Protein AF-Q2H032-F1 (afdb_monomer_lite)

pLDDT: mean 88.61, std 11.23, range [40.84, 98.44]

Foldseek 3Di:
DLCPPHDPLLVVVLVCLLVQCALALLNCVVVCVPVRPDQCDPQRPGGGHLCCLQAPRPQQAVLPDHPNPQPHDPVSVNVLSSSPDPVSVVVSCVSSLCVQSSVRHPVCVVVNVVVVVVVVVVD

Secondary structure (DSSP, 8-state):
-TTTT--HHHHHHHHHHHHT-SSSHHHHHHTT-TT---SB-TTSSSB--HHIIIII-SS--TTS---GGG--SHHHHHHHHHT-SHHHHHHHHHHHHHHHHTSS-GGGHHHHHHHHHHHHTT-

Organism: Chaetomium globosum (strain ATCC 6205 / CBS 148.51 / DSM 1962 / NBRC 6347 / NRRL 1970) (NCBI:txid306901)

Radius of gyration: 14.38 Å; chains: 1; bounding box: 33×38×35 Å

Sequence (123 aa):
MRHEGLTKAQSSLLSQARIGDIGLRDYLFRVKVPEVRTPYCECGRGRETVEHLVVWCPDPPLQRPWDGREIRSHRDLQTVLRGVGARSRRFVRKVLGWLMDSGRLLEYR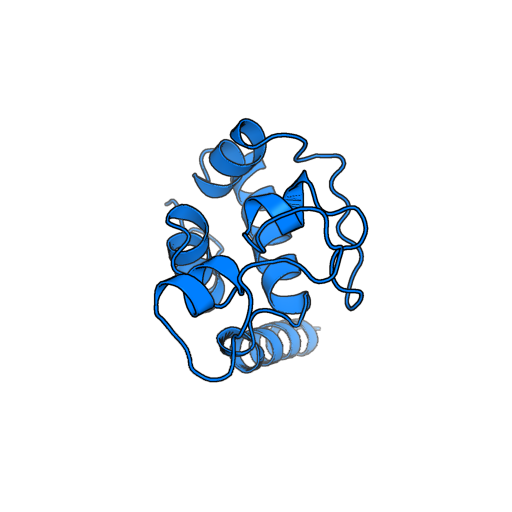LARRLELETVDGEG

Structure (mmCIF, N/CA/C/O backbone):
data_AF-Q2H032-F1
#
_entry.id   AF-Q2H032-F1
#
loop_
_atom_site.group_PDB
_atom_site.id
_atom_site.type_symbol
_atom_site.label_atom_id
_atom_site.label_alt_id
_atom_site.label_comp_id
_atom_site.label_asym_id
_atom_site.label_entity_id
_atom_site.label_seq_id
_atom_site.pdbx_PDB_ins_code
_atom_site.Cartn_x
_atom_site.Cartn_y
_atom_site.Cartn_z
_atom_site.occupancy
_atom_site.B_iso_or_equiv
_atom_site.auth_seq_id
_atom_site.auth_comp_id
_atom_site.auth_asym_id
_atom_site.auth_atom_id
_atom_site.pdbx_PDB_model_num
ATOM 1 N N . MET A 1 1 ? 6.280 9.856 19.117 1.00 56.94 1 MET A N 1
ATOM 2 C CA . MET A 1 1 ? 6.806 8.490 18.817 1.00 56.94 1 MET A CA 1
ATOM 3 C C . MET A 1 1 ? 6.450 8.106 17.369 1.00 56.94 1 MET A C 1
ATOM 5 O O . MET A 1 1 ? 5.429 8.571 16.888 1.00 56.94 1 MET A O 1
ATOM 9 N N . ARG A 1 2 ? 7.242 7.300 16.631 1.00 69.38 2 ARG A N 1
ATOM 10 C CA . ARG A 1 2 ? 6.998 6.996 15.186 1.00 69.38 2 ARG A CA 1
ATOM 11 C C . ARG A 1 2 ? 5.672 6.272 14.882 1.00 69.38 2 ARG A C 1
ATOM 13 O O . ARG A 1 2 ? 5.240 6.269 13.736 1.00 69.38 2 ARG A O 1
ATOM 20 N N . HIS A 1 3 ? 5.060 5.681 15.904 1.00 81.94 3 HIS A N 1
ATOM 21 C CA . HIS A 1 3 ? 3.809 4.918 15.846 1.00 81.94 3 HIS A CA 1
ATOM 22 C C . HIS A 1 3 ? 2.633 5.656 16.501 1.00 81.94 3 HIS A C 1
ATOM 24 O O . HIS A 1 3 ? 1.559 5.100 16.685 1.00 81.94 3 HIS A O 1
ATOM 30 N N . GLU A 1 4 ? 2.839 6.910 16.895 1.00 81.56 4 GLU A N 1
ATOM 31 C CA . GLU A 1 4 ? 1.847 7.689 17.626 1.00 81.56 4 GLU A CA 1
ATOM 32 C C . G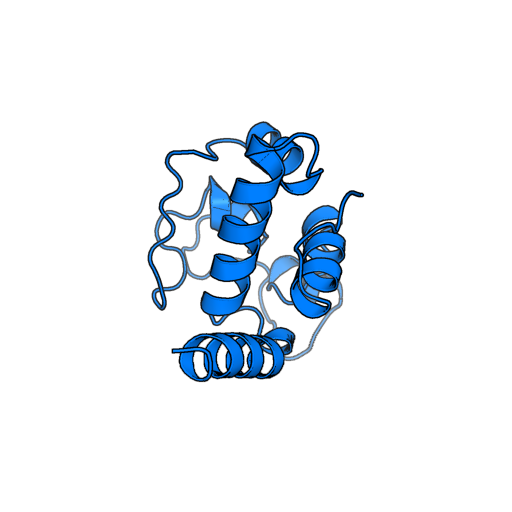LU A 1 4 ? 0.594 7.924 16.777 1.00 81.56 4 GLU A C 1
ATOM 34 O O . GLU A 1 4 ? 0.669 8.434 15.655 1.00 81.56 4 GLU A O 1
ATOM 39 N N . GLY A 1 5 ? -0.551 7.519 17.325 1.00 84.94 5 GLY A N 1
ATOM 40 C CA . GLY A 1 5 ? -1.840 7.544 16.644 1.00 84.94 5 GLY A CA 1
ATOM 41 C C . GLY A 1 5 ? -2.071 6.388 15.666 1.00 84.94 5 GLY A C 1
ATOM 42 O O . GLY A 1 5 ? -3.137 6.347 15.066 1.00 84.94 5 GLY A O 1
ATOM 43 N N . LEU A 1 6 ? -1.131 5.459 15.481 1.00 91.50 6 LEU A N 1
ATOM 44 C CA . LEU A 1 6 ? -1.364 4.267 14.664 1.00 91.50 6 LEU A CA 1
ATOM 45 C C . LEU A 1 6 ? -1.976 3.148 15.503 1.00 91.50 6 LEU A C 1
ATOM 47 O O . LEU A 1 6 ? -1.592 2.938 16.653 1.00 91.50 6 LEU A O 1
ATOM 51 N N . THR A 1 7 ? -2.868 2.370 14.896 1.00 92.94 7 THR A N 1
ATOM 52 C CA . THR A 1 7 ? -3.306 1.099 15.483 1.00 92.94 7 THR A CA 1
ATOM 53 C C . THR A 1 7 ? -2.143 0.099 15.529 1.00 92.94 7 THR A C 1
ATOM 55 O O . THR A 1 7 ? -1.088 0.292 14.906 1.00 92.94 7 THR A O 1
ATOM 58 N N . LYS A 1 8 ? -2.318 -1.015 16.252 1.00 92.94 8 LYS A N 1
ATOM 59 C CA . LYS A 1 8 ? -1.331 -2.111 16.245 1.00 92.94 8 LYS A CA 1
ATOM 60 C C . LYS A 1 8 ? -1.113 -2.657 14.831 1.00 92.94 8 LYS A C 1
ATOM 62 O O . LYS A 1 8 ? 0.031 -2.850 14.421 1.00 92.94 8 LYS A O 1
ATOM 67 N N . ALA A 1 9 ? -2.195 -2.841 14.075 1.00 94.88 9 ALA A N 1
ATOM 68 C CA . ALA A 1 9 ? -2.143 -3.322 12.701 1.00 94.88 9 ALA A CA 1
ATOM 69 C C . ALA A 1 9 ? -1.412 -2.334 11.782 1.00 94.88 9 ALA A C 1
ATOM 71 O O . ALA A 1 9 ? -0.496 -2.728 11.066 1.00 94.88 9 ALA A O 1
ATOM 72 N N . GLN A 1 10 ? -1.722 -1.039 11.876 1.00 95.12 10 GLN A N 1
ATOM 73 C CA . GLN A 1 10 ? -1.020 0.005 11.125 1.00 95.12 10 GLN A CA 1
ATOM 74 C C . GLN A 1 10 ? 0.466 0.080 11.488 1.00 95.12 10 GLN A C 1
ATOM 76 O O . GLN A 1 10 ? 1.315 0.253 10.618 1.00 95.12 10 GLN A O 1
ATOM 81 N N . SER A 1 11 ? 0.805 -0.082 12.766 1.00 95.19 11 SER A N 1
ATOM 82 C CA . SER A 1 11 ? 2.197 -0.092 13.220 1.00 95.19 11 SER A CA 1
ATOM 83 C C . SER A 1 11 ? 2.986 -1.279 12.669 1.00 95.19 11 SER A C 1
ATOM 85 O O . SER A 1 11 ? 4.134 -1.104 12.262 1.00 95.19 11 SER A O 1
ATOM 87 N N . SER A 1 12 ? 2.370 -2.462 12.627 1.00 95.81 12 SER A N 1
ATOM 88 C CA . SER A 1 12 ? 2.934 -3.656 11.990 1.00 95.81 12 SER A CA 1
ATOM 89 C C . SER A 1 12 ? 3.121 -3.440 10.485 1.00 95.81 12 SER A C 1
ATOM 91 O O . SER A 1 12 ? 4.234 -3.605 9.979 1.00 95.81 12 SER A O 1
ATOM 93 N N . LEU A 1 13 ? 2.078 -2.961 9.801 1.00 96.75 13 LEU A N 1
ATOM 94 C CA . LEU A 1 13 ? 2.101 -2.703 8.363 1.00 96.75 13 LEU A CA 1
ATOM 95 C C . LEU A 1 13 ? 3.165 -1.668 7.983 1.00 96.75 13 LEU A C 1
ATOM 97 O O . LEU A 1 13 ? 3.866 -1.834 6.991 1.00 96.75 13 LEU A O 1
ATOM 101 N N . LEU A 1 14 ? 3.341 -0.618 8.789 1.00 96.12 14 LEU A N 1
ATOM 102 C CA . LEU A 1 14 ? 4.376 0.392 8.567 1.00 96.12 14 LEU A CA 1
ATOM 103 C C . LEU A 1 14 ? 5.785 -0.205 8.583 1.00 96.12 14 LEU A C 1
ATOM 105 O O . LEU A 1 14 ? 6.627 0.183 7.773 1.00 96.12 14 LEU A O 1
ATOM 109 N N . SER A 1 15 ? 6.055 -1.121 9.512 1.00 95.62 15 SER A N 1
ATOM 110 C CA . SER A 1 15 ? 7.352 -1.791 9.608 1.00 95.62 15 SER A CA 1
ATOM 111 C C . SER A 1 15 ? 7.613 -2.657 8.377 1.00 95.62 15 SER A C 1
ATOM 113 O O . SER A 1 15 ? 8.673 -2.528 7.769 1.00 95.62 15 SER A O 1
ATOM 115 N N . GLN A 1 16 ? 6.626 -3.452 7.961 1.00 97.00 16 GLN A N 1
ATOM 116 C CA . GLN A 1 16 ? 6.706 -4.297 6.765 1.00 97.00 16 GLN A CA 1
ATOM 117 C C . GLN A 1 16 ? 6.857 -3.473 5.478 1.00 97.00 16 GLN A C 1
ATOM 119 O O . GLN A 1 16 ? 7.734 -3.744 4.661 1.00 97.00 16 GLN A O 1
ATOM 124 N N . ALA A 1 17 ? 6.072 -2.402 5.327 1.00 96.62 17 ALA A N 1
ATOM 125 C CA . ALA A 1 17 ? 6.115 -1.520 4.164 1.00 96.62 17 ALA A CA 1
ATOM 126 C C . ALA A 1 17 ? 7.467 -0.806 3.994 1.00 96.62 17 ALA A C 1
ATOM 128 O O . ALA A 1 17 ? 7.870 -0.523 2.868 1.00 96.62 17 ALA A O 1
ATOM 129 N N . ARG A 1 18 ? 8.182 -0.516 5.092 1.00 95.06 18 ARG A N 1
ATOM 130 C CA . ARG A 1 18 ? 9.516 0.111 5.047 1.00 95.06 18 ARG A CA 1
ATOM 131 C C . ARG A 1 18 ? 10.590 -0.814 4.489 1.00 95.06 18 ARG A C 1
ATOM 133 O O . ARG A 1 18 ? 11.471 -0.336 3.782 1.00 95.06 18 ARG A O 1
ATOM 140 N N . ILE A 1 19 ? 10.545 -2.091 4.857 1.00 94.88 19 ILE A N 1
ATOM 141 C CA . ILE A 1 19 ? 11.573 -3.071 4.479 1.00 94.88 19 ILE A CA 1
ATOM 142 C C . ILE A 1 19 ? 11.197 -3.853 3.216 1.00 94.88 19 ILE A C 1
ATOM 144 O O . ILE A 1 19 ? 12.069 -4.404 2.555 1.00 94.88 19 ILE A O 1
ATOM 148 N N . GLY A 1 20 ? 9.914 -3.856 2.844 1.00 95.62 20 GLY A N 1
ATOM 149 C CA . GLY A 1 20 ? 9.411 -4.580 1.678 1.00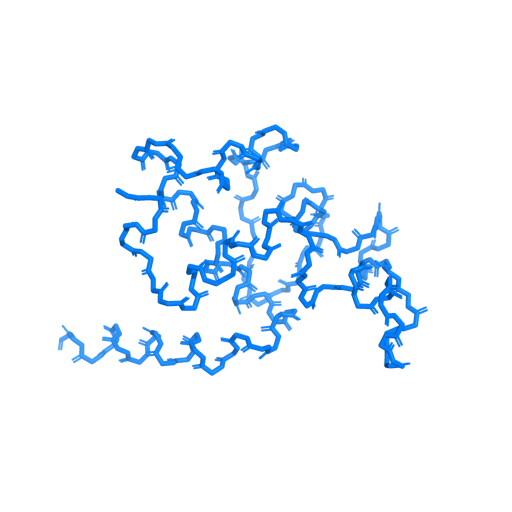 95.62 20 GLY A CA 1
ATOM 150 C C . GLY A 1 20 ? 9.192 -6.075 1.921 1.00 95.62 20 GLY A C 1
ATOM 151 O O . GLY A 1 20 ? 9.071 -6.821 0.952 1.00 95.62 20 GLY A O 1
ATOM 152 N N . ASP A 1 21 ? 9.136 -6.505 3.184 1.00 97.06 21 ASP A N 1
ATOM 153 C CA . ASP A 1 21 ? 8.757 -7.859 3.603 1.00 97.06 21 ASP A CA 1
ATOM 154 C C . ASP A 1 21 ? 7.284 -7.835 4.024 1.00 97.06 21 ASP A C 1
ATOM 156 O O . ASP A 1 21 ? 6.943 -7.661 5.194 1.00 97.06 21 ASP A O 1
ATOM 160 N N . ILE A 1 22 ? 6.407 -7.888 3.027 1.00 97.31 22 ILE A N 1
ATOM 161 C CA . ILE A 1 22 ? 4.970 -7.607 3.128 1.00 97.31 22 ILE A CA 1
ATOM 162 C C . ILE A 1 22 ? 4.203 -8.525 2.171 1.00 97.31 22 ILE A C 1
ATOM 164 O O . ILE A 1 22 ? 4.780 -8.947 1.175 1.00 97.31 22 ILE A O 1
ATOM 168 N N . GLY A 1 23 ? 2.917 -8.803 2.405 1.00 96.69 23 GLY A N 1
ATOM 169 C CA . GLY A 1 23 ? 2.073 -9.684 1.581 1.00 96.69 23 GLY A CA 1
ATOM 170 C C . GLY A 1 23 ? 1.785 -9.248 0.132 1.00 96.69 23 GLY A C 1
ATOM 171 O O . GLY A 1 23 ? 0.725 -9.558 -0.396 1.00 96.69 23 GLY A O 1
ATOM 172 N N . LEU A 1 24 ? 2.696 -8.535 -0.533 1.00 97.06 24 LEU A N 1
ATOM 173 C CA . LEU A 1 24 ? 2.613 -8.197 -1.956 1.00 97.06 24 LEU A CA 1
ATOM 174 C C . LEU A 1 24 ? 3.390 -9.199 -2.813 1.00 97.06 24 LEU A C 1
ATOM 176 O O . LEU A 1 24 ? 4.350 -9.826 -2.349 1.00 97.06 24 LEU A O 1
ATOM 180 N N . ARG A 1 25 ? 3.012 -9.326 -4.092 1.00 97.44 25 ARG A N 1
ATOM 181 C CA . ARG A 1 25 ? 3.559 -10.371 -4.976 1.00 97.44 25 ARG A CA 1
ATOM 182 C C . ARG A 1 25 ? 5.076 -10.344 -5.090 1.00 97.44 25 ARG A C 1
ATOM 184 O O . ARG A 1 25 ? 5.669 -11.413 -5.197 1.00 97.44 25 ARG A O 1
ATOM 191 N N . ASP A 1 26 ? 5.715 -9.172 -5.045 1.00 98.31 26 ASP A N 1
ATOM 192 C CA . ASP A 1 26 ? 7.176 -9.086 -5.120 1.00 98.31 26 ASP A CA 1
ATOM 193 C C . ASP A 1 26 ? 7.872 -9.899 -4.018 1.00 98.31 26 ASP A C 1
ATOM 195 O O . ASP A 1 26 ? 8.755 -10.715 -4.299 1.00 98.31 26 ASP A O 1
ATOM 199 N N . TYR A 1 27 ? 7.442 -9.699 -2.771 1.00 98.44 27 TYR A N 1
ATOM 200 C CA . TYR A 1 27 ? 7.983 -10.407 -1.618 1.00 98.44 27 TYR A CA 1
ATOM 201 C C . TYR A 1 27 ? 7.561 -11.870 -1.613 1.00 98.44 27 TYR A C 1
ATOM 203 O O . TYR A 1 27 ? 8.409 -12.747 -1.473 1.00 98.44 27 TYR A O 1
ATOM 211 N N . LEU A 1 28 ? 6.267 -12.140 -1.808 1.00 98.00 28 LEU A N 1
ATOM 212 C CA . LEU A 1 28 ? 5.732 -13.501 -1.766 1.00 98.00 28 LEU A CA 1
ATOM 213 C C . LEU A 1 28 ? 6.392 -14.399 -2.823 1.00 98.00 28 LEU A C 1
ATOM 215 O O . LEU A 1 28 ? 6.733 -15.546 -2.540 1.00 98.00 28 LEU A O 1
ATOM 219 N N . PHE A 1 29 ? 6.666 -13.858 -4.012 1.00 98.38 29 PHE A N 1
ATOM 220 C CA . PHE A 1 29 ? 7.443 -14.546 -5.039 1.00 98.38 29 PHE A CA 1
ATOM 221 C C . PHE A 1 29 ? 8.904 -14.757 -4.612 1.00 98.38 29 PHE A C 1
ATOM 223 O O . PHE A 1 29 ? 9.440 -15.852 -4.774 1.00 98.38 29 PHE A O 1
ATOM 230 N N . ARG A 1 30 ? 9.553 -13.734 -4.029 1.00 98.19 30 ARG A N 1
ATOM 231 C CA . ARG A 1 30 ? 10.938 -13.813 -3.520 1.00 98.19 30 ARG A CA 1
ATOM 232 C C . ARG A 1 30 ? 11.108 -14.938 -2.494 1.00 98.19 30 ARG A C 1
ATOM 234 O O . ARG A 1 30 ? 12.116 -15.639 -2.538 1.00 98.19 30 ARG A O 1
ATOM 241 N N . VAL A 1 31 ? 10.124 -15.133 -1.614 1.00 98.00 31 VAL A N 1
ATOM 242 C CA . VAL A 1 31 ? 10.121 -16.211 -0.606 1.00 98.00 31 VAL A CA 1
ATOM 243 C C . VAL A 1 31 ? 9.463 -17.511 -1.087 1.00 98.00 31 VAL A C 1
ATOM 245 O O . VAL A 1 31 ? 9.338 -18.449 -0.307 1.00 98.00 31 VAL A O 1
ATOM 248 N N . LYS A 1 32 ? 9.110 -17.604 -2.376 1.00 97.94 32 LYS A N 1
ATOM 249 C CA . LYS A 1 32 ? 8.598 -18.813 -3.043 1.00 97.94 32 LYS A CA 1
ATOM 250 C C . LYS A 1 32 ? 7.269 -19.339 -2.482 1.00 97.94 32 LYS A C 1
ATOM 252 O O . LYS A 1 32 ? 7.094 -20.550 -2.360 1.00 97.94 32 LYS A O 1
ATOM 257 N N . VAL A 1 33 ? 6.322 -18.448 -2.177 1.00 97.56 33 VAL A N 1
ATOM 258 C CA . VAL A 1 33 ? 4.940 -18.855 -1.863 1.00 97.56 33 VAL A CA 1
ATOM 259 C C . VAL A 1 33 ? 4.335 -19.592 -3.073 1.00 97.56 33 VAL A C 1
ATOM 261 O O . VAL A 1 33 ? 4.278 -18.990 -4.150 1.00 97.56 33 VAL A O 1
ATOM 264 N N . PRO A 1 34 ? 3.895 -20.862 -2.940 1.00 96.56 34 PRO A N 1
ATOM 265 C CA . PRO A 1 34 ? 3.491 -21.701 -4.078 1.00 96.56 34 PRO A CA 1
ATOM 266 C C . PRO A 1 34 ? 2.397 -21.102 -4.975 1.00 96.56 34 PRO A C 1
ATOM 268 O O . PRO A 1 34 ? 2.408 -21.288 -6.193 1.00 96.56 34 PRO A O 1
ATOM 271 N N . GLU A 1 35 ? 1.459 -20.361 -4.391 1.00 95.94 35 GLU A N 1
ATOM 272 C CA . GLU A 1 35 ? 0.328 -19.745 -5.086 1.00 95.94 35 GLU A CA 1
ATOM 273 C C . GLU A 1 35 ? 0.741 -18.503 -5.898 1.00 95.94 35 GLU A C 1
ATOM 275 O O . GLU A 1 35 ? 0.044 -18.101 -6.835 1.00 95.94 35 GLU A O 1
ATOM 280 N N . VAL A 1 36 ? 1.893 -17.898 -5.588 1.00 96.81 36 VAL A N 1
ATOM 281 C CA . VAL A 1 36 ? 2.379 -16.673 -6.233 1.00 96.81 36 VAL A CA 1
ATOM 282 C C . VAL A 1 36 ? 3.374 -17.017 -7.335 1.00 96.81 36 VAL A C 1
ATOM 284 O O . VAL A 1 36 ? 4.573 -17.163 -7.121 1.00 96.81 36 VAL A O 1
ATOM 287 N N . ARG A 1 37 ? 2.869 -17.094 -8.567 1.00 97.12 37 ARG A N 1
ATOM 288 C CA . ARG A 1 37 ? 3.656 -17.493 -9.751 1.00 97.12 37 ARG A CA 1
ATOM 289 C C . ARG A 1 37 ? 4.464 -16.371 -10.402 1.00 97.12 37 ARG A C 1
ATOM 291 O O . ARG A 1 37 ? 5.245 -16.627 -11.310 1.00 97.12 37 ARG A O 1
ATOM 298 N N . THR A 1 38 ? 4.241 -15.124 -10.002 1.00 97.50 38 THR A N 1
ATOM 299 C CA . THR A 1 38 ? 4.866 -13.952 -10.624 1.00 97.50 38 THR A CA 1
ATOM 300 C C . THR A 1 38 ? 5.014 -12.823 -9.608 1.00 97.50 38 THR A C 1
ATOM 302 O O . THR A 1 38 ? 4.072 -12.601 -8.843 1.00 97.50 38 THR A O 1
ATOM 305 N N . PRO A 1 39 ? 6.143 -12.083 -9.609 1.00 98.00 39 PRO A N 1
ATOM 306 C CA . PRO A 1 39 ? 6.324 -10.910 -8.758 1.00 98.00 39 PRO A CA 1
ATOM 307 C C . PRO A 1 39 ? 5.639 -9.657 -9.321 1.00 98.00 39 PRO A C 1
ATOM 309 O O . PRO A 1 39 ? 5.651 -8.612 -8.671 1.00 98.00 39 PRO A O 1
ATOM 312 N N . TYR A 1 40 ? 5.122 -9.714 -10.550 1.00 97.44 40 TYR A N 1
ATOM 313 C CA . TYR A 1 40 ? 4.610 -8.549 -11.264 1.00 97.44 40 TYR A CA 1
ATOM 314 C C . TYR A 1 40 ? 3.208 -8.160 -10.804 1.00 97.44 40 TYR A C 1
ATOM 316 O O . TYR A 1 40 ? 2.369 -9.016 -10.518 1.00 97.44 40 TYR A O 1
ATOM 324 N N . CYS A 1 41 ? 2.968 -6.851 -10.756 1.00 95.25 41 CYS A N 1
ATOM 325 C CA . CYS A 1 41 ? 1.639 -6.296 -10.560 1.00 95.25 41 CYS A CA 1
ATOM 326 C C . CYS A 1 41 ? 0.760 -6.608 -11.775 1.00 95.25 41 CYS A C 1
ATOM 328 O O . CYS A 1 41 ? 1.241 -6.677 -12.908 1.00 95.25 41 CYS A O 1
ATOM 330 N N . GLU A 1 42 ? -0.542 -6.746 -11.544 1.00 92.00 42 GLU A N 1
ATOM 331 C CA . GLU A 1 42 ? -1.529 -7.019 -12.595 1.00 92.00 42 GLU A CA 1
ATOM 332 C C . GLU A 1 42 ? -1.620 -5.902 -13.642 1.00 92.00 42 GLU A C 1
ATOM 334 O O . GLU A 1 42 ? -1.984 -6.172 -14.780 1.00 92.00 42 GLU A O 1
ATOM 339 N N . CYS A 1 43 ? -1.192 -4.677 -13.313 1.00 92.00 43 CYS A N 1
ATOM 340 C CA . CYS A 1 43 ? -1.096 -3.585 -14.284 1.00 92.00 43 CYS A CA 1
ATOM 341 C C . CYS A 1 43 ? 0.001 -3.803 -15.353 1.00 92.00 43 CYS A C 1
ATOM 343 O O . CYS A 1 43 ? 0.093 -3.036 -16.311 1.00 92.00 43 CYS A O 1
ATOM 345 N N . GLY A 1 44 ? 0.889 -4.790 -15.164 1.00 93.31 44 GLY A N 1
ATOM 346 C CA . GLY A 1 44 ? 1.948 -5.163 -16.105 1.00 93.31 44 GLY A CA 1
ATOM 347 C C . GLY A 1 44 ? 3.159 -4.222 -16.167 1.00 93.31 44 GLY A C 1
ATOM 348 O O . GLY A 1 44 ? 4.084 -4.483 -16.930 1.00 93.31 44 GLY A O 1
ATOM 349 N N . ARG A 1 45 ? 3.201 -3.137 -15.378 1.00 94.12 45 ARG A N 1
ATOM 350 C CA . ARG A 1 45 ? 4.254 -2.101 -15.479 1.00 94.12 45 ARG A CA 1
ATOM 351 C C . ARG A 1 45 ? 5.427 -2.256 -14.513 1.00 94.12 45 ARG A C 1
ATOM 353 O O . ARG A 1 45 ? 6.378 -1.484 -14.584 1.00 94.12 45 ARG A O 1
ATOM 360 N N . GLY A 1 46 ? 5.373 -3.214 -13.593 1.00 95.88 46 GLY A N 1
ATOM 361 C CA . GLY A 1 46 ? 6.434 -3.400 -12.609 1.00 95.88 46 GLY A CA 1
ATOM 362 C C . GLY A 1 46 ? 6.159 -4.519 -11.618 1.00 95.88 46 GLY A C 1
ATOM 363 O O . GLY A 1 46 ? 5.106 -5.157 -11.643 1.00 95.88 46 GLY A O 1
ATOM 364 N N . ARG A 1 47 ? 7.137 -4.764 -10.742 1.00 97.69 47 ARG A N 1
ATOM 365 C CA . ARG A 1 47 ? 6.990 -5.680 -9.604 1.00 97.69 47 ARG A CA 1
ATOM 366 C C . ARG A 1 47 ? 6.015 -5.075 -8.597 1.00 97.69 47 ARG A C 1
ATOM 368 O O . ARG A 1 47 ? 6.035 -3.867 -8.375 1.00 97.69 47 ARG A O 1
ATOM 375 N N . GLU A 1 48 ? 5.155 -5.891 -8.002 1.00 97.12 48 GLU A N 1
ATOM 376 C CA . GLU A 1 48 ? 4.161 -5.415 -7.042 1.00 97.12 48 GLU A CA 1
ATOM 377 C C . GLU A 1 48 ? 4.815 -5.141 -5.682 1.00 97.12 48 GLU A C 1
ATOM 379 O O . GLU A 1 48 ? 4.913 -6.016 -4.824 1.00 97.12 48 GLU A O 1
ATOM 384 N N . THR A 1 49 ? 5.287 -3.910 -5.503 1.00 97.50 49 THR A N 1
ATOM 385 C CA . THR A 1 49 ? 5.820 -3.380 -4.243 1.00 97.50 49 THR A CA 1
ATOM 386 C C . THR A 1 49 ? 4.927 -2.254 -3.723 1.00 97.50 49 THR A C 1
ATOM 388 O O . THR A 1 49 ? 4.109 -1.710 -4.466 1.00 97.50 49 THR A O 1
ATOM 391 N N . VAL A 1 50 ? 5.107 -1.845 -2.461 1.00 96.19 50 VAL A N 1
ATOM 392 C CA . VAL A 1 50 ? 4.420 -0.655 -1.918 1.00 96.19 50 VAL A CA 1
ATOM 393 C C . VAL A 1 50 ? 4.734 0.574 -2.767 1.00 96.19 50 VAL A C 1
ATOM 395 O O . VAL A 1 50 ? 3.843 1.356 -3.079 1.00 96.19 50 VAL A O 1
ATOM 398 N N . GLU A 1 51 ? 5.991 0.719 -3.186 1.00 95.88 51 GLU A N 1
ATOM 399 C CA . GLU A 1 51 ? 6.408 1.799 -4.073 1.00 95.88 51 GLU A CA 1
ATOM 400 C C . GLU A 1 51 ? 5.680 1.757 -5.408 1.00 95.88 51 GLU A C 1
ATOM 402 O O . GLU A 1 51 ? 5.144 2.774 -5.837 1.00 95.88 51 GLU A O 1
ATOM 407 N N . HIS A 1 52 ? 5.608 0.587 -6.040 1.00 95.56 52 HIS A N 1
ATOM 408 C CA . HIS A 1 52 ? 4.878 0.455 -7.285 1.00 95.56 52 HIS A CA 1
ATOM 409 C C . HIS A 1 52 ? 3.412 0.844 -7.103 1.00 95.56 52 HIS A C 1
ATOM 411 O O . HIS A 1 52 ? 2.935 1.721 -7.810 1.00 95.56 52 HIS A O 1
ATOM 417 N N . LEU A 1 53 ? 2.724 0.269 -6.119 1.00 93.44 53 LEU A N 1
ATOM 418 C CA . LEU A 1 53 ? 1.306 0.525 -5.878 1.00 93.44 53 LEU A CA 1
ATOM 419 C C . LEU A 1 53 ? 0.990 1.995 -5.556 1.00 93.44 53 LEU A C 1
ATOM 421 O O . LEU A 1 53 ? -0.035 2.500 -6.001 1.00 93.44 53 LEU A O 1
ATOM 425 N N . VAL A 1 54 ? 1.860 2.676 -4.806 1.00 92.50 54 VAL A N 1
ATOM 426 C CA . VAL A 1 54 ? 1.629 4.052 -4.332 1.00 92.50 54 VAL A CA 1
ATOM 427 C C . VAL A 1 54 ? 2.132 5.115 -5.315 1.00 92.50 54 VAL A C 1
ATOM 429 O O . VAL A 1 54 ? 1.574 6.209 -5.363 1.00 92.50 54 VAL A O 1
ATOM 432 N N . VAL A 1 55 ? 3.192 4.835 -6.075 1.00 92.88 55 VAL A N 1
ATOM 433 C CA . VAL A 1 55 ? 3.891 5.852 -6.881 1.00 92.88 55 VAL A CA 1
ATOM 434 C C . VAL A 1 55 ? 3.745 5.610 -8.380 1.00 92.88 55 VAL A C 1
ATOM 436 O O . VAL A 1 55 ? 3.557 6.557 -9.139 1.00 92.88 55 VAL A O 1
ATOM 439 N N . TRP A 1 56 ? 3.845 4.355 -8.820 1.00 92.19 56 TRP A N 1
ATOM 440 C CA . TRP A 1 56 ? 4.065 4.029 -10.234 1.00 92.19 56 TRP A CA 1
ATOM 441 C C . TRP A 1 56 ? 2.888 3.328 -10.911 1.00 92.19 56 TRP A C 1
ATOM 443 O O . TRP A 1 56 ? 2.835 3.275 -12.140 1.00 92.19 56 TRP A O 1
ATOM 453 N N . CYS A 1 57 ? 1.973 2.750 -10.137 1.00 91.62 57 CYS A N 1
ATOM 454 C CA . CYS A 1 57 ? 0.897 1.935 -10.666 1.00 91.62 57 CYS A CA 1
ATOM 455 C C . CYS A 1 57 ? -0.151 2.836 -11.336 1.00 91.62 57 CYS A C 1
ATOM 457 O O . CYS A 1 57 ? -0.731 3.690 -10.665 1.00 91.62 57 CYS A O 1
ATOM 459 N N . PRO A 1 58 ? -0.411 2.663 -12.645 1.00 88.25 58 PRO A N 1
ATOM 460 C CA . PRO A 1 58 ? -1.426 3.444 -13.352 1.00 88.25 58 PRO A CA 1
ATOM 461 C C . PRO A 1 58 ? -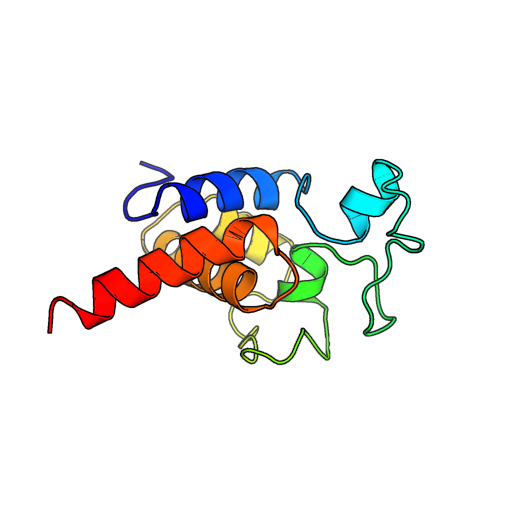2.853 3.005 -13.002 1.00 88.25 58 PRO A C 1
ATOM 463 O O . PRO A 1 58 ? -3.787 3.772 -13.205 1.00 88.25 58 PRO A O 1
ATOM 466 N N . ASP A 1 59 ? -3.004 1.769 -12.525 1.00 86.06 59 ASP A N 1
ATOM 467 C CA . ASP A 1 59 ? -4.281 1.126 -12.227 1.00 86.06 59 ASP A CA 1
ATOM 468 C C . ASP A 1 59 ? -4.145 0.293 -10.942 1.00 86.06 59 ASP A C 1
ATOM 470 O O . ASP A 1 59 ? -3.995 -0.934 -10.978 1.00 86.06 59 ASP A O 1
ATOM 474 N N . PRO A 1 60 ? -4.032 0.955 -9.778 1.00 80.75 60 PRO A N 1
ATOM 475 C CA . PRO A 1 60 ? -3.951 0.254 -8.513 1.00 80.75 60 PRO A CA 1
ATOM 476 C C . PRO A 1 60 ? -5.326 -0.350 -8.154 1.00 80.75 60 PRO A C 1
ATOM 478 O O . PRO A 1 60 ? -6.361 0.196 -8.529 1.00 80.75 60 PRO A O 1
ATOM 481 N N . PRO A 1 61 ? -5.359 -1.474 -7.416 1.00 74.56 61 PRO A N 1
ATOM 482 C CA . PRO A 1 61 ? -6.576 -2.256 -7.195 1.00 74.56 61 PRO A CA 1
ATOM 483 C C . PRO A 1 61 ? -7.759 -1.439 -6.636 1.00 74.56 61 PRO A C 1
ATOM 485 O O . PRO A 1 61 ? -7.626 -0.626 -5.720 1.00 74.56 61 PRO A O 1
ATOM 488 N N . LEU A 1 62 ? -8.932 -1.718 -7.213 1.00 58.78 62 LEU A N 1
ATOM 489 C CA . LEU A 1 62 ? -10.102 -0.838 -7.349 1.00 58.78 62 LEU A CA 1
ATOM 490 C C . LEU A 1 62 ? -10.964 -0.597 -6.098 1.00 58.78 62 LEU A C 1
ATOM 492 O O . LEU A 1 62 ? -11.922 0.167 -6.183 1.00 58.78 62 LEU A O 1
ATOM 496 N N . GLN A 1 63 ? -10.684 -1.205 -4.940 1.00 59.41 63 GLN A N 1
ATOM 497 C CA . GLN A 1 63 ? -11.586 -1.054 -3.781 1.00 59.41 63 GLN A CA 1
ATOM 498 C C . GLN A 1 63 ? -11.629 0.391 -3.245 1.00 59.41 63 GLN A C 1
ATOM 500 O O . GLN A 1 63 ? -12.641 0.806 -2.684 1.00 59.41 63 GLN A O 1
ATOM 505 N N . ARG A 1 64 ? -10.581 1.192 -3.494 1.00 62.88 64 ARG A N 1
ATOM 506 C CA . ARG A 1 64 ? -10.581 2.657 -3.338 1.00 62.88 64 ARG A CA 1
ATOM 507 C C . ARG A 1 64 ? -9.472 3.284 -4.199 1.00 62.88 64 ARG A C 1
ATOM 509 O O . ARG A 1 64 ? -8.314 2.899 -4.023 1.00 62.88 64 ARG A O 1
ATOM 516 N N . PRO A 1 65 ? -9.763 4.257 -5.085 1.00 67.06 65 PRO A N 1
ATOM 517 C CA . PRO A 1 65 ? -8.731 4.891 -5.901 1.00 67.06 65 PRO A CA 1
ATOM 518 C C . PRO A 1 65 ? -7.704 5.618 -5.025 1.00 67.06 65 PRO A C 1
ATOM 520 O O . PRO A 1 65 ? -8.052 6.397 -4.134 1.00 67.06 65 PRO A O 1
ATOM 523 N N . TRP A 1 66 ? -6.423 5.347 -5.277 1.00 80.25 66 TRP A N 1
ATOM 524 C CA . TRP A 1 66 ? -5.314 6.046 -4.638 1.00 80.25 66 TRP A CA 1
ATOM 525 C C . TRP A 1 66 ? -5.111 7.416 -5.287 1.00 80.25 66 TRP A C 1
ATOM 527 O O . TRP A 1 66 ? -4.726 7.508 -6.452 1.00 80.25 66 TRP A O 1
ATOM 537 N N . ASP A 1 67 ? -5.324 8.496 -4.533 1.00 74.19 67 ASP A N 1
ATOM 538 C CA . ASP A 1 67 ? -4.939 9.837 -4.980 1.00 74.19 67 ASP A CA 1
ATOM 539 C C . ASP A 1 67 ? -3.435 10.063 -4.744 1.00 74.19 67 ASP A C 1
ATOM 541 O O . ASP A 1 67 ? -3.006 10.597 -3.716 1.00 74.19 67 ASP A O 1
ATOM 545 N N . GLY A 1 68 ? -2.630 9.612 -5.709 1.00 68.19 68 GLY A N 1
ATOM 546 C CA . GLY A 1 68 ? -1.164 9.668 -5.689 1.00 68.19 68 GLY A CA 1
ATOM 547 C C . GLY A 1 68 ? -0.551 11.047 -5.942 1.00 68.19 68 GLY A C 1
ATOM 548 O O . GLY A 1 68 ? 0.668 11.166 -6.048 1.00 68.19 68 GLY A O 1
ATOM 549 N N . ARG A 1 69 ? -1.347 12.126 -6.013 1.00 76.44 69 ARG A N 1
ATOM 550 C CA . ARG A 1 69 ? -0.840 13.483 -6.311 1.00 76.44 69 ARG A CA 1
ATOM 551 C C . ARG A 1 69 ? 0.190 13.999 -5.309 1.00 76.44 69 ARG A C 1
ATOM 553 O O . ARG A 1 69 ? 0.937 14.919 -5.648 1.00 76.44 69 ARG A O 1
ATOM 560 N N . GLU A 1 70 ? 0.222 13.445 -4.102 1.00 81.94 70 GLU A N 1
ATOM 561 C CA . GLU A 1 70 ? 1.058 13.909 -2.990 1.00 81.94 70 GLU A CA 1
ATOM 562 C C . GLU A 1 70 ? 2.333 13.070 -2.787 1.00 81.94 70 GLU A C 1
ATOM 564 O O . GLU A 1 70 ? 3.264 13.548 -2.143 1.00 81.94 70 GLU A O 1
ATOM 569 N N . ILE A 1 71 ? 2.403 11.853 -3.345 1.00 90.06 71 ILE A N 1
ATOM 570 C CA . ILE A 1 71 ? 3.567 10.956 -3.261 1.00 90.06 71 ILE A CA 1
ATOM 571 C C . ILE A 1 71 ? 3.968 10.571 -4.686 1.00 90.06 71 ILE A C 1
ATOM 573 O O . ILE A 1 71 ? 3.404 9.647 -5.263 1.00 90.06 71 ILE A O 1
ATOM 577 N N . ARG A 1 72 ? 4.927 11.301 -5.267 1.00 89.31 72 ARG A N 1
ATOM 578 C CA . ARG A 1 72 ? 5.258 11.204 -6.703 1.00 89.31 72 ARG A CA 1
ATOM 579 C C . ARG A 1 72 ? 6.586 10.519 -6.989 1.00 89.31 72 ARG A C 1
ATOM 581 O O . ARG A 1 72 ? 6.973 10.376 -8.144 1.00 89.31 72 ARG A O 1
ATOM 588 N N . SER A 1 73 ? 7.312 10.138 -5.946 1.00 93.31 73 SER A N 1
ATOM 589 C CA . SER A 1 73 ? 8.621 9.516 -6.074 1.00 93.31 73 SER A CA 1
ATOM 590 C C . SER A 1 73 ? 8.889 8.533 -4.941 1.00 93.31 73 SER A C 1
ATOM 592 O O . SER A 1 73 ? 8.308 8.623 -3.855 1.00 93.31 73 SER A O 1
ATOM 594 N N . HIS A 1 74 ? 9.861 7.648 -5.166 1.00 92.94 74 HIS A N 1
ATOM 595 C CA . HIS A 1 74 ? 10.455 6.814 -4.122 1.00 92.94 74 HIS A CA 1
ATOM 596 C C . HIS A 1 74 ? 10.859 7.642 -2.889 1.00 92.94 74 HIS A C 1
ATOM 598 O O . HIS A 1 74 ? 10.596 7.257 -1.750 1.00 92.94 74 HIS A O 1
ATOM 604 N N . ARG A 1 75 ? 11.472 8.815 -3.104 1.00 92.12 75 ARG A N 1
ATOM 605 C CA . ARG A 1 75 ? 11.941 9.691 -2.022 1.00 92.12 75 ARG A CA 1
ATOM 606 C C . ARG A 1 75 ? 10.784 10.232 -1.181 1.00 92.12 75 ARG A C 1
ATOM 608 O O . ARG A 1 75 ? 10.901 10.264 0.048 1.00 92.12 75 ARG A O 1
ATOM 615 N N . ASP A 1 76 ? 9.684 10.627 -1.817 1.00 91.88 76 ASP A N 1
ATOM 616 C CA . ASP A 1 76 ? 8.483 11.097 -1.116 1.00 91.88 76 ASP A CA 1
ATOM 617 C C . ASP A 1 76 ? 7.887 9.971 -0.277 1.00 91.88 76 ASP A C 1
ATOM 619 O O . ASP A 1 76 ? 7.611 10.159 0.909 1.00 91.88 76 ASP A O 1
ATOM 623 N N . LEU A 1 77 ? 7.774 8.774 -0.863 1.00 93.50 77 LEU A N 1
ATOM 624 C CA . LEU A 1 77 ? 7.258 7.603 -0.166 1.00 93.50 77 LEU A CA 1
ATOM 625 C C . LEU A 1 77 ? 8.112 7.265 1.056 1.00 93.50 77 LEU A C 1
ATOM 627 O O . LEU A 1 77 ? 7.579 7.108 2.150 1.00 93.50 77 LEU A O 1
ATOM 631 N N . GLN A 1 78 ? 9.436 7.211 0.910 1.00 92.56 78 GLN A N 1
ATOM 632 C CA . GLN A 1 78 ? 10.340 6.946 2.031 1.00 92.56 78 GLN A CA 1
ATOM 633 C C . GLN A 1 78 ? 10.249 8.029 3.111 1.00 92.56 78 GLN A C 1
ATOM 635 O O . GLN A 1 78 ? 10.290 7.726 4.305 1.00 92.56 78 GLN A O 1
ATOM 640 N N . THR A 1 79 ? 10.077 9.293 2.720 1.00 91.81 79 THR A N 1
ATOM 641 C CA . THR A 1 79 ? 9.887 10.405 3.663 1.00 91.81 79 THR A CA 1
ATOM 642 C C . THR A 1 79 ? 8.602 10.229 4.465 1.00 91.81 79 THR A C 1
ATOM 644 O O . THR A 1 79 ? 8.624 10.337 5.695 1.00 91.81 79 THR A O 1
ATOM 647 N N . VAL A 1 80 ? 7.504 9.886 3.786 1.00 92.31 80 VAL A N 1
ATOM 648 C CA . VAL A 1 80 ? 6.225 9.570 4.421 1.00 92.31 80 VAL A CA 1
ATOM 649 C C . VAL A 1 80 ? 6.389 8.374 5.348 1.00 92.31 80 VAL A C 1
ATOM 651 O O . VAL A 1 80 ? 6.165 8.523 6.544 1.00 92.31 80 VAL A O 1
ATOM 654 N N . LEU A 1 81 ? 6.865 7.227 4.856 1.00 93.19 81 LEU A N 1
ATOM 655 C CA . LEU A 1 81 ? 6.990 5.997 5.641 1.00 93.19 81 LEU A CA 1
ATOM 656 C C . LEU A 1 81 ? 7.914 6.157 6.851 1.00 93.19 81 LEU A C 1
ATOM 658 O O . LEU A 1 81 ? 7.690 5.501 7.863 1.00 93.19 81 LEU A O 1
ATOM 662 N N . ARG A 1 82 ? 8.910 7.053 6.842 1.00 90.31 82 ARG A N 1
ATOM 663 C CA . ARG A 1 82 ? 9.706 7.374 8.047 1.00 90.31 82 ARG A CA 1
ATOM 664 C C . ARG A 1 82 ? 8.870 7.993 9.174 1.00 90.31 82 ARG A C 1
ATOM 666 O O . ARG A 1 82 ? 9.250 7.872 10.339 1.00 90.31 82 ARG A O 1
ATOM 673 N N . GLY A 1 83 ? 7.732 8.609 8.854 1.00 83.50 83 GLY A N 1
ATOM 674 C CA . GLY A 1 83 ? 6.768 9.134 9.823 1.00 83.50 83 GLY A CA 1
ATOM 675 C C . GLY A 1 83 ? 7.289 10.325 10.630 1.00 83.50 83 GLY A C 1
ATOM 676 O O . GLY A 1 83 ? 6.820 10.568 11.740 1.00 83.50 83 GLY A O 1
ATOM 677 N N . VAL A 1 84 ? 8.282 11.053 10.106 1.00 82.75 84 VAL A N 1
ATOM 678 C CA . VAL A 1 84 ? 8.901 12.195 10.794 1.00 82.75 84 VAL A CA 1
ATOM 679 C C . VAL A 1 84 ? 8.121 13.470 10.473 1.00 82.75 84 VAL A C 1
ATOM 681 O O . VAL A 1 84 ? 8.015 13.863 9.312 1.00 82.75 84 VAL A O 1
ATOM 684 N N . GLY A 1 85 ? 7.577 14.114 11.508 1.00 82.06 85 GLY A N 1
ATOM 685 C CA . GLY A 1 85 ? 6.796 15.349 11.401 1.00 82.06 85 GLY A CA 1
ATOM 686 C C . GLY A 1 85 ? 5.282 15.132 11.267 1.00 82.06 85 GLY A C 1
ATOM 687 O O . GLY A 1 85 ? 4.804 14.085 10.829 1.00 82.06 85 GLY A O 1
ATOM 688 N N . ALA A 1 86 ? 4.501 16.147 11.653 1.00 80.88 86 ALA A N 1
ATOM 689 C CA . ALA A 1 86 ? 3.036 16.071 11.687 1.00 80.88 86 ALA A CA 1
ATOM 690 C C . ALA A 1 86 ? 2.409 15.794 10.311 1.00 80.88 86 ALA A C 1
ATOM 692 O O . ALA A 1 86 ? 1.460 15.017 10.214 1.00 80.88 86 ALA A O 1
ATOM 693 N N . ARG A 1 87 ? 2.975 16.381 9.248 1.00 83.75 87 ARG A N 1
ATOM 694 C CA . ARG A 1 87 ? 2.558 16.130 7.864 1.00 83.75 87 ARG A CA 1
ATOM 695 C C . ARG A 1 87 ? 2.716 14.646 7.524 1.00 83.75 87 ARG A C 1
ATOM 697 O O . ARG A 1 87 ? 1.726 13.994 7.211 1.00 83.75 87 ARG A O 1
ATOM 704 N N . SER A 1 88 ? 3.921 14.099 7.683 1.00 83.88 88 SER A N 1
ATOM 705 C CA . SER A 1 88 ? 4.222 12.691 7.402 1.00 83.88 88 SER A CA 1
ATOM 706 C C . SER A 1 88 ? 3.338 11.734 8.198 1.00 83.88 88 SER A C 1
ATOM 708 O O . SER A 1 88 ? 2.867 10.762 7.629 1.00 83.88 88 SER A O 1
ATOM 710 N N . ARG A 1 89 ? 3.020 12.022 9.471 1.00 86.75 89 ARG A N 1
ATOM 711 C CA . ARG A 1 89 ? 2.099 11.182 10.268 1.00 86.75 89 ARG A CA 1
ATOM 712 C C . ARG A 1 89 ? 0.710 11.049 9.633 1.00 86.75 89 ARG A C 1
ATOM 714 O O . ARG A 1 89 ? 0.176 9.943 9.577 1.00 86.75 89 ARG A O 1
ATOM 721 N N . ARG A 1 90 ? 0.139 12.143 9.112 1.00 87.44 90 ARG A N 1
ATOM 722 C CA . ARG A 1 90 ? -1.145 12.086 8.388 1.00 87.44 90 ARG A CA 1
ATOM 723 C C . ARG A 1 90 ? -1.031 11.255 7.113 1.00 87.44 90 ARG A C 1
ATOM 725 O O . ARG A 1 90 ? -1.873 10.399 6.860 1.00 87.44 90 ARG A O 1
ATOM 732 N N . PHE A 1 91 ? 0.038 11.467 6.350 1.00 89.50 91 PHE A N 1
ATOM 733 C CA . PHE A 1 91 ? 0.289 10.724 5.116 1.00 89.50 91 PHE A CA 1
ATOM 734 C C . PHE A 1 91 ? 0.515 9.234 5.347 1.00 89.50 91 PHE A C 1
ATOM 736 O O . PHE A 1 91 ? -0.015 8.426 4.595 1.00 89.50 91 PHE A O 1
ATOM 743 N N . VAL A 1 92 ? 1.227 8.861 6.412 1.00 92.75 92 VAL A N 1
ATOM 744 C CA . VAL A 1 92 ? 1.406 7.463 6.815 1.00 92.75 92 VAL A CA 1
ATOM 745 C C . VAL A 1 92 ? 0.051 6.811 7.030 1.00 92.75 92 VAL A C 1
ATOM 747 O O . VAL A 1 92 ? -0.216 5.778 6.433 1.00 92.75 92 VAL A O 1
ATOM 750 N N . ARG A 1 93 ? -0.845 7.432 7.803 1.00 91.25 93 ARG A N 1
ATOM 751 C CA . ARG A 1 93 ? -2.194 6.886 8.023 1.00 91.25 93 ARG A CA 1
ATOM 752 C C . ARG A 1 93 ? -2.973 6.725 6.719 1.00 91.25 93 ARG A C 1
ATOM 754 O O . ARG A 1 93 ? -3.609 5.694 6.534 1.00 91.25 93 ARG A O 1
ATOM 761 N N . LYS A 1 94 ? -2.885 7.707 5.814 1.00 90.94 94 LYS A N 1
ATOM 762 C CA . LYS A 1 94 ? -3.526 7.659 4.489 1.00 90.94 94 LYS A CA 1
ATOM 763 C C . LYS A 1 94 ? -2.996 6.487 3.652 1.00 90.94 94 LYS A C 1
ATOM 765 O O . LYS A 1 94 ? -3.796 5.713 3.141 1.00 90.94 94 LYS A O 1
ATOM 770 N N . VAL A 1 95 ? -1.672 6.318 3.565 1.00 92.88 95 VAL A N 1
ATOM 771 C CA . VAL A 1 95 ? -1.029 5.208 2.834 1.00 92.88 95 VAL A CA 1
ATOM 772 C C . VAL A 1 95 ? -1.396 3.856 3.444 1.00 92.88 95 VAL A C 1
ATOM 774 O O . VAL A 1 95 ? -1.811 2.957 2.724 1.00 92.88 95 VAL A O 1
ATOM 777 N N . LEU A 1 96 ? -1.267 3.701 4.765 1.00 94.12 96 LEU A N 1
ATOM 778 C CA . LEU A 1 96 ? -1.525 2.428 5.445 1.00 94.12 96 LEU A CA 1
ATOM 779 C C . LEU A 1 96 ? -2.999 2.030 5.364 1.00 94.12 96 LEU A C 1
ATOM 781 O O . LEU A 1 96 ? -3.300 0.880 5.064 1.00 94.12 96 LEU A O 1
ATOM 785 N N . GLY A 1 97 ? -3.910 2.981 5.586 1.00 91.94 97 GLY A N 1
ATOM 786 C CA . GLY A 1 97 ? -5.343 2.739 5.451 1.00 91.94 97 GLY A CA 1
ATOM 787 C C . GLY A 1 97 ? -5.716 2.331 4.029 1.00 91.94 97 GLY A C 1
ATOM 788 O O . GLY A 1 97 ? -6.456 1.370 3.851 1.00 91.94 97 GLY A O 1
ATOM 789 N N . TRP A 1 98 ? -5.139 2.996 3.024 1.00 91.94 98 TRP A N 1
ATOM 790 C CA . TRP A 1 98 ? -5.337 2.620 1.628 1.00 91.94 98 TRP A CA 1
ATOM 791 C C . TRP A 1 98 ? -4.779 1.225 1.304 1.00 91.94 98 TRP A C 1
ATOM 793 O O . TRP A 1 98 ? -5.460 0.428 0.669 1.00 91.94 98 TRP A O 1
ATOM 803 N N . LEU A 1 99 ? -3.575 0.888 1.776 1.00 93.19 99 LEU A N 1
ATOM 804 C CA . LEU A 1 99 ? -2.992 -0.444 1.585 1.00 93.19 99 LEU A CA 1
ATOM 805 C C . LEU A 1 99 ? -3.866 -1.544 2.204 1.00 93.19 99 LEU A C 1
ATOM 807 O O . LEU A 1 99 ? -4.055 -2.588 1.581 1.00 93.19 99 LEU A O 1
ATOM 811 N N . MET A 1 100 ? -4.431 -1.306 3.389 1.00 92.50 100 MET A N 1
ATOM 812 C CA . MET A 1 100 ? -5.376 -2.229 4.026 1.00 92.50 100 MET A CA 1
ATOM 813 C C . MET A 1 100 ? -6.687 -2.364 3.237 1.00 92.50 100 MET A C 1
ATOM 815 O O . MET A 1 100 ? -7.228 -3.463 3.148 1.00 92.50 100 MET A O 1
ATOM 819 N N . ASP A 1 101 ? -7.167 -1.275 2.629 1.00 90.12 101 ASP A N 1
ATOM 820 C CA . ASP A 1 101 ? -8.372 -1.268 1.784 1.00 90.12 101 ASP A CA 1
ATOM 821 C C . ASP A 1 101 ? -8.130 -1.841 0.378 1.00 90.12 101 ASP A C 1
ATOM 823 O O . ASP A 1 101 ? -9.077 -2.205 -0.308 1.00 90.12 101 ASP A O 1
ATOM 827 N N . SER A 1 102 ? -6.877 -1.941 -0.073 1.00 89.06 102 SER A N 1
ATOM 828 C CA . SER A 1 102 ? -6.523 -2.318 -1.453 1.00 89.06 102 SER A CA 1
ATOM 829 C C . SER A 1 102 ? -6.954 -3.734 -1.861 1.00 89.06 102 SER A C 1
ATOM 831 O O . SER A 1 102 ? -6.926 -4.078 -3.041 1.00 89.06 102 SER A O 1
ATOM 833 N N . GLY A 1 103 ? -7.288 -4.591 -0.893 1.00 88.62 103 GLY A N 1
ATOM 834 C CA . GLY A 1 103 ? -7.588 -6.004 -1.117 1.00 88.62 103 GLY A CA 1
ATOM 835 C C . GLY A 1 103 ? -6.365 -6.886 -1.402 1.00 88.62 103 GLY A C 1
ATOM 836 O O . GLY A 1 103 ? -6.535 -8.092 -1.560 1.00 88.62 103 GLY A O 1
ATOM 837 N N . ARG A 1 104 ? -5.146 -6.325 -1.438 1.00 90.88 104 ARG A N 1
ATOM 838 C CA . ARG A 1 104 ? -3.898 -7.086 -1.650 1.00 90.88 104 ARG A CA 1
ATOM 839 C C . ARG A 1 104 ? -3.368 -7.731 -0.374 1.00 90.88 104 ARG A C 1
ATOM 841 O O . ARG A 1 104 ? -2.831 -8.827 -0.427 1.00 90.88 104 ARG A O 1
ATOM 848 N N . LEU A 1 105 ? -3.545 -7.061 0.762 1.00 93.94 105 LEU A N 1
ATOM 849 C CA . LEU A 1 105 ? -2.983 -7.474 2.047 1.00 93.94 105 LEU A CA 1
ATOM 850 C C . LEU A 1 105 ? -4.033 -8.196 2.896 1.00 93.94 105 LEU A C 1
ATOM 852 O O . LEU A 1 105 ? -4.645 -7.624 3.804 1.00 93.94 105 LEU A O 1
ATOM 856 N N . LEU A 1 106 ? -4.288 -9.455 2.546 1.00 90.62 106 LEU A N 1
ATOM 857 C CA . LEU A 1 106 ? -5.336 -10.275 3.158 1.00 90.62 106 LEU A CA 1
ATOM 858 C C . LEU A 1 106 ? -5.134 -10.477 4.663 1.00 90.62 106 LEU A C 1
ATOM 860 O O . LEU A 1 106 ? -6.111 -10.539 5.411 1.00 90.62 106 LEU A O 1
ATOM 864 N N . GLU A 1 107 ? -3.882 -10.513 5.108 1.00 93.75 107 GLU A N 1
ATOM 865 C CA . GLU A 1 107 ? -3.476 -10.654 6.502 1.00 93.75 107 GLU A CA 1
ATOM 866 C C . GLU A 1 107 ? -3.969 -9.504 7.400 1.00 93.75 107 GLU A C 1
ATOM 868 O O . GLU A 1 107 ? -4.155 -9.697 8.601 1.00 93.75 107 GLU A O 1
ATOM 873 N N . TYR A 1 108 ? -4.267 -8.329 6.830 1.00 94.62 108 TYR A N 1
ATOM 874 C CA . TYR A 1 108 ? -4.799 -7.177 7.567 1.00 94.62 108 TYR A CA 1
ATOM 875 C C . TYR A 1 108 ? -6.324 -7.038 7.487 1.00 94.62 108 TYR A C 1
ATOM 877 O O . TYR A 1 108 ? -6.887 -6.160 8.141 1.00 94.62 108 TYR A O 1
ATOM 885 N N . ARG A 1 109 ? -7.024 -7.908 6.746 1.00 91.44 109 ARG A N 1
ATOM 886 C CA . ARG A 1 109 ? -8.472 -7.785 6.495 1.00 91.44 109 ARG A CA 1
ATOM 887 C C . ARG A 1 109 ? -9.307 -7.762 7.779 1.00 91.44 109 ARG A C 1
ATOM 889 O O . ARG A 1 109 ? -10.212 -6.940 7.898 1.00 91.44 109 ARG A O 1
ATOM 896 N N . LEU A 1 110 ? -9.024 -8.658 8.730 1.00 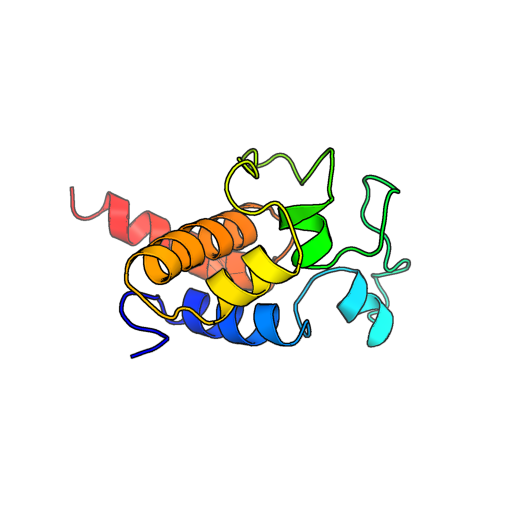92.62 110 LEU A N 1
ATOM 897 C CA . LEU A 1 110 ? -9.766 -8.719 9.997 1.00 92.62 110 LEU A CA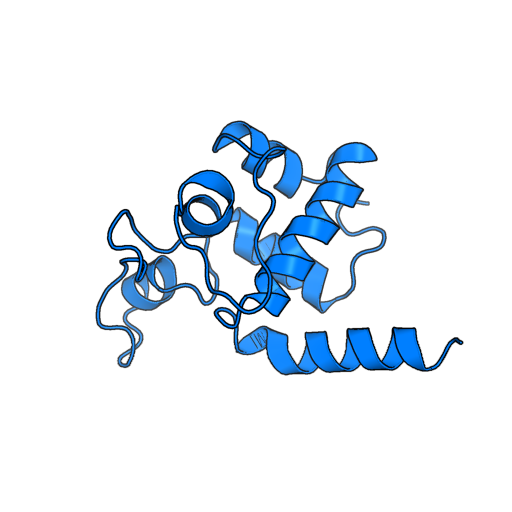 1
ATOM 898 C C . LEU A 1 110 ? -9.508 -7.473 10.847 1.00 92.62 110 LEU A C 1
ATOM 900 O O . LEU A 1 110 ? -10.452 -6.856 11.328 1.00 92.62 110 LEU A O 1
ATOM 904 N N . ALA A 1 111 ? -8.240 -7.082 10.988 1.00 93.00 111 ALA A N 1
ATOM 905 C CA . ALA A 1 111 ? -7.878 -5.883 11.734 1.00 93.00 111 ALA A CA 1
ATOM 906 C C . ALA A 1 111 ? -8.549 -4.637 11.143 1.00 93.00 111 ALA A C 1
ATOM 908 O O . ALA A 1 111 ? -9.109 -3.836 11.882 1.00 93.00 111 ALA A O 1
ATOM 909 N N . ARG A 1 112 ? -8.565 -4.519 9.810 1.00 91.50 112 ARG A N 1
ATOM 910 C CA . ARG A 1 112 ? -9.220 -3.415 9.114 1.00 91.50 112 ARG A CA 1
ATOM 911 C C . ARG A 1 112 ? -10.727 -3.372 9.361 1.00 91.50 112 ARG A C 1
ATOM 913 O O . ARG A 1 112 ? -11.269 -2.292 9.547 1.00 91.50 112 ARG A O 1
ATOM 920 N N . ARG A 1 113 ? -11.397 -4.527 9.387 1.00 91.19 113 ARG A N 1
ATOM 921 C CA . ARG A 1 113 ? -12.830 -4.606 9.701 1.00 91.19 113 ARG A CA 1
ATOM 922 C C . ARG A 1 113 ? -13.124 -4.095 11.113 1.00 91.19 113 ARG A C 1
ATOM 924 O O . ARG A 1 113 ? -13.975 -3.231 11.266 1.00 91.19 113 ARG A O 1
ATOM 931 N N . LEU A 1 114 ? -12.370 -4.574 12.102 1.00 91.12 114 LEU A N 1
ATOM 932 C CA . LEU A 1 114 ? -12.524 -4.152 13.497 1.00 91.12 114 LEU A CA 1
ATOM 933 C C . LEU A 1 114 ? -12.268 -2.646 13.668 1.00 91.12 114 LEU A C 1
ATOM 935 O O . LEU A 1 114 ? -12.987 -1.988 14.407 1.00 91.12 114 LEU A O 1
ATOM 939 N N . GLU A 1 115 ? -11.281 -2.086 12.958 1.00 87.69 115 GLU A N 1
ATOM 940 C CA . GLU A 1 115 ? -11.016 -0.639 12.969 1.00 87.69 115 GLU A CA 1
ATOM 941 C C . GLU A 1 115 ? -12.212 0.183 12.469 1.00 87.69 115 GLU A C 1
ATOM 943 O O . GLU A 1 115 ? -12.485 1.246 13.017 1.00 87.69 115 GLU A O 1
ATOM 948 N N . LEU A 1 116 ? -12.922 -0.288 11.441 1.00 84.88 116 LEU A N 1
ATOM 949 C CA . LEU A 1 116 ? -14.098 0.404 10.909 1.00 84.88 116 LEU A CA 1
ATOM 950 C C . LEU A 1 116 ? -15.295 0.287 11.866 1.00 84.88 116 LEU A C 1
ATOM 952 O O . LEU A 1 116 ? -15.925 1.295 12.166 1.00 84.88 116 LEU A O 1
ATOM 956 N N . GLU A 1 117 ? -15.526 -0.898 12.438 1.00 86.50 117 GLU A N 1
ATOM 957 C CA . GLU A 1 117 ? -16.593 -1.132 13.427 1.00 86.50 117 GLU A CA 1
ATOM 958 C C . GLU A 1 117 ? -16.429 -0.260 14.684 1.00 86.50 117 GLU A C 1
ATOM 960 O O . GLU A 1 117 ? -17.412 0.247 15.220 1.00 86.50 117 GLU A O 1
ATOM 965 N N . THR A 1 118 ? -15.191 -0.026 15.140 1.00 77.25 118 THR A N 1
ATOM 966 C CA . THR A 1 118 ? -14.934 0.871 16.283 1.00 77.25 118 THR A CA 1
ATOM 967 C C . THR A 1 118 ? -15.222 2.340 15.988 1.00 77.25 118 THR A C 1
ATOM 969 O O . THR A 1 118 ? -15.543 3.078 16.908 1.00 77.25 118 THR A O 1
ATOM 972 N N . VAL A 1 119 ? -15.118 2.774 14.728 1.00 65.88 119 VAL A N 1
ATOM 973 C CA . VAL A 1 119 ? -15.400 4.165 14.337 1.00 65.88 119 VAL A CA 1
ATOM 974 C C . VAL A 1 119 ? -16.906 4.397 14.200 1.00 65.88 119 VAL A C 1
ATOM 976 O O . VAL A 1 119 ? -17.387 5.467 14.560 1.00 65.88 119 VAL A O 1
ATOM 979 N N . ASP A 1 120 ? -17.651 3.395 13.731 1.00 60.84 120 ASP A N 1
ATOM 980 C CA . ASP A 1 120 ? -19.105 3.486 13.544 1.00 60.84 120 ASP A CA 1
ATOM 981 C C . ASP A 1 120 ? -19.892 3.354 14.867 1.00 60.84 120 ASP A C 1
ATOM 983 O O . ASP A 1 120 ? -21.028 3.814 14.959 1.00 60.84 120 ASP A O 1
ATOM 987 N N . GLY A 1 121 ? -19.299 2.746 15.902 1.00 52.28 121 GLY A N 1
ATOM 988 C CA . GLY A 1 121 ? -19.909 2.571 17.229 1.00 52.28 121 GLY A CA 1
ATOM 989 C C . GLY A 1 121 ? -19.714 3.732 18.215 1.00 52.28 121 GLY A C 1
ATOM 990 O O . GLY A 1 121 ? -20.281 3.691 19.304 1.00 52.28 121 GLY A O 1
ATOM 991 N N . GLU A 1 122 ? -18.920 4.747 17.862 1.00 51.12 122 GLU A N 1
ATOM 992 C CA . GLU A 1 122 ? -18.678 5.956 18.674 1.00 51.12 122 GLU A CA 1
ATOM 993 C C . GLU A 1 122 ? -19.514 7.173 18.207 1.00 51.12 122 GLU A C 1
ATOM 995 O O . GLU A 1 122 ? -19.225 8.307 18.598 1.00 51.12 122 GLU A O 1
ATOM 1000 N N . GLY A 1 123 ? -20.525 6.942 17.357 1.00 40.84 123 GLY A N 1
ATOM 1001 C CA . GLY A 1 123 ? -21.444 7.953 16.810 1.00 40.84 123 GLY A CA 1
ATOM 1002 C C . GLY A 1 123 ? -22.679 8.226 17.660 1.00 40.84 123 GLY A C 1
ATOM 1003 O O . GLY A 1 123 ? -23.262 7.257 18.195 1.00 40.84 123 GLY A O 1
#